Protein AF-A0A918Q525-F1 (afdb_monomer_lite)

Secondary structure (DSSP, 8-state):
-PPPPPP------HHHHHHHHHHHHHTT--HHHHHHHHHHHHH-HHHHHHHHHHHHHHHHHHHHHHHHHHHHHHHHHHHHHHHHHH------HHHHHHHHHHHHHHHHHHHHHHHHHHHT-S-HHHHHHTTS-----

Sequence (137 aa):
MPMKKARLSVYLDKDILDGLQAYAARHNQSLSLIAEASIAAFVNPDEREAALIKRFVRLERSLLRLERDNRITGEALMVFVRFWLTTAPPLPEPAQLAANATSAERYEAFMRALGQRLAKGPAAWQEIESDSPNSGG

Foldseek 3Di:
DPDDDDDDDDDDDPVVLVVLVVVCVVVVHDSVVSVVVVVVCVVCVVVVVVVVVVVVVVVVVVVVVVVVVVVVVVVVVLVVLLCVLLDDDDDPPVVNVVSNVVSVVVSVVVVVVVVVVVVVDDDPVVVVVVPPPPPDD

Structure (mmCIF, N/CA/C/O backbone):
data_AF-A0A918Q525-F1
#
_entry.id   AF-A0A918Q525-F1
#
loop_
_atom_site.group_PDB
_atom_site.id
_atom_site.type_symbol
_atom_site.label_atom_id
_atom_site.label_alt_id
_atom_site.label_comp_id
_atom_site.label_asym_id
_atom_site.label_entity_id
_atom_site.label_seq_id
_atom_site.pdbx_PDB_ins_code
_atom_site.Cartn_x
_atom_site.Cartn_y
_atom_site.Cartn_z
_atom_site.occupancy
_atom_site.B_iso_or_equiv
_atom_site.auth_seq_id
_atom_site.auth_comp_id
_atom_site.auth_asym_id
_atom_site.auth_atom_id
_atom_site.pdbx_PDB_model_num
ATOM 1 N N . MET A 1 1 ? 22.761 22.646 -24.578 1.00 42.69 1 MET A N 1
ATOM 2 C CA . MET A 1 1 ? 22.061 22.578 -25.883 1.00 42.69 1 MET A CA 1
ATOM 3 C C . MET A 1 1 ? 21.417 21.204 -25.987 1.00 42.69 1 MET A C 1
ATOM 5 O O . MET A 1 1 ? 22.111 20.253 -25.644 1.00 42.69 1 MET A O 1
ATOM 9 N N . PRO A 1 2 ? 20.135 21.057 -26.371 1.00 51.72 2 PRO A N 1
ATOM 10 C CA . PRO A 1 2 ? 19.565 19.728 -26.567 1.00 51.72 2 PRO A CA 1
ATOM 11 C C . PRO A 1 2 ? 20.351 19.026 -27.681 1.00 51.72 2 PRO A C 1
ATOM 13 O O . PRO A 1 2 ? 20.417 19.516 -28.807 1.00 51.72 2 PRO A O 1
ATOM 16 N N . MET A 1 3 ? 21.012 17.920 -27.342 1.00 67.88 3 MET A N 1
ATOM 17 C CA . MET A 1 3 ? 21.714 17.088 -28.315 1.00 67.88 3 MET A CA 1
ATOM 18 C C . MET A 1 3 ? 20.676 16.493 -29.268 1.00 67.88 3 MET A C 1
ATOM 20 O O . MET A 1 3 ? 19.686 15.898 -28.839 1.00 67.88 3 MET A O 1
ATOM 24 N N . LYS A 1 4 ? 20.866 16.702 -30.572 1.00 78.69 4 LYS A N 1
ATOM 25 C CA . LYS A 1 4 ? 19.974 16.175 -31.607 1.00 78.69 4 LYS A CA 1
ATOM 26 C C . LYS A 1 4 ? 20.000 14.642 -31.541 1.00 78.69 4 LYS A C 1
ATOM 28 O O . LYS A 1 4 ? 21.077 14.055 -31.597 1.00 78.69 4 LYS A O 1
ATOM 33 N N . L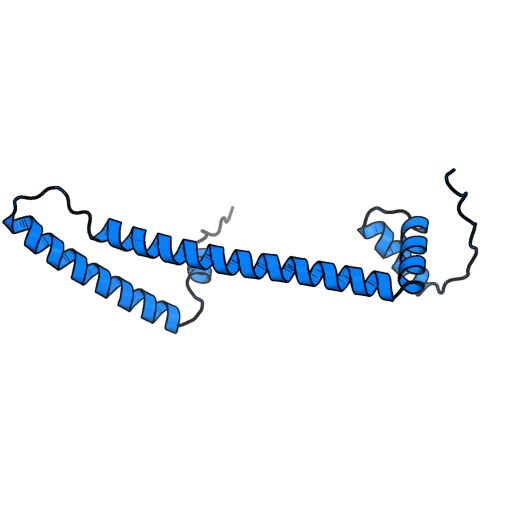YS A 1 5 ? 18.831 14.001 -31.417 1.00 81.81 5 LYS A N 1
ATOM 34 C CA . LYS A 1 5 ? 18.723 12.533 -31.361 1.00 81.81 5 LYS A CA 1
ATOM 35 C C . LYS A 1 5 ? 19.309 11.897 -32.627 1.00 81.81 5 LYS A C 1
ATOM 37 O O . LYS A 1 5 ? 19.047 12.373 -33.734 1.00 81.81 5 LYS A O 1
ATOM 42 N N . ALA A 1 6 ? 20.088 10.829 -32.460 1.00 86.81 6 ALA A N 1
ATOM 43 C CA . ALA A 1 6 ? 20.636 10.058 -33.572 1.00 86.81 6 ALA A CA 1
ATOM 44 C C . ALA A 1 6 ? 19.543 9.183 -34.209 1.00 86.81 6 ALA A C 1
ATOM 46 O O . ALA A 1 6 ? 18.730 8.585 -33.505 1.00 86.81 6 ALA A O 1
ATOM 47 N N . ARG A 1 7 ? 19.513 9.102 -35.546 1.00 88.06 7 ARG A N 1
ATOM 48 C CA . ARG A 1 7 ? 18.583 8.217 -36.262 1.00 88.06 7 ARG A CA 1
ATOM 49 C C . ARG A 1 7 ? 19.110 6.783 -36.211 1.00 88.06 7 ARG A C 1
ATOM 51 O O . ARG A 1 7 ? 20.206 6.524 -36.693 1.00 88.06 7 ARG A O 1
ATOM 58 N N . LEU A 1 8 ? 18.294 5.867 -35.698 1.00 86.62 8 LEU A N 1
ATOM 59 C CA . LEU A 1 8 ? 18.555 4.429 -35.685 1.00 86.62 8 LEU A CA 1
ATOM 60 C C . LEU A 1 8 ? 17.632 3.737 -36.701 1.00 86.62 8 LEU A C 1
ATOM 62 O O . LEU A 1 8 ? 16.424 3.964 -36.683 1.00 86.62 8 LEU A O 1
ATOM 66 N N . SER A 1 9 ? 18.194 2.924 -37.598 1.00 88.62 9 SER A N 1
ATOM 67 C CA . SER A 1 9 ? 17.441 2.099 -38.555 1.00 88.62 9 SER A CA 1
ATOM 68 C C . SER A 1 9 ? 17.788 0.637 -38.308 1.00 88.62 9 SER A C 1
ATOM 70 O O . SER A 1 9 ? 18.920 0.233 -38.559 1.00 88.62 9 SER A O 1
ATOM 72 N N . VAL A 1 10 ? 16.837 -0.134 -37.783 1.00 88.88 10 VAL A N 1
ATOM 73 C CA . VAL A 1 10 ? 17.026 -1.539 -37.395 1.00 88.88 10 VAL A CA 1
ATOM 74 C C . VAL A 1 10 ? 15.845 -2.351 -37.910 1.00 88.88 10 VAL A C 1
ATOM 76 O O . VAL A 1 10 ? 14.712 -1.871 -37.903 1.00 88.88 10 VAL A O 1
ATOM 79 N N . TYR A 1 11 ? 16.122 -3.570 -38.365 1.00 93.00 11 TYR A N 1
ATOM 80 C CA . TYR A 1 11 ? 15.094 -4.542 -38.720 1.00 93.00 11 TYR A CA 1
ATOM 81 C C . TYR A 1 11 ? 14.625 -5.265 -37.458 1.00 93.00 11 TYR A C 1
ATOM 83 O O . TYR A 1 11 ? 15.444 -5.707 -36.656 1.00 93.00 11 TYR A O 1
ATOM 91 N N . LEU A 1 12 ? 13.311 -5.362 -37.285 1.00 92.69 12 LEU A N 1
ATOM 92 C CA . LEU A 1 12 ? 12.674 -6.081 -36.188 1.00 92.69 12 LEU A CA 1
ATOM 93 C C . LEU A 1 12 ? 11.836 -7.207 -36.779 1.00 92.69 12 LEU A C 1
ATOM 95 O O . LEU A 1 12 ? 11.191 -7.013 -37.812 1.00 92.69 12 LEU A O 1
ATOM 99 N N . ASP A 1 13 ? 11.814 -8.349 -36.099 1.00 96.69 13 ASP A N 1
ATOM 100 C CA . ASP A 1 13 ? 10.844 -9.392 -36.407 1.00 96.69 13 ASP A CA 1
ATOM 101 C C . ASP A 1 13 ? 9.423 -8.841 -36.273 1.00 96.69 13 ASP A C 1
ATOM 103 O O . ASP A 1 13 ? 9.143 -7.985 -35.423 1.00 96.69 13 ASP A O 1
ATOM 107 N N . LYS A 1 14 ? 8.519 -9.346 -37.118 1.00 95.81 14 LYS A N 1
ATOM 108 C CA . LYS A 1 14 ? 7.136 -8.865 -37.193 1.00 95.81 14 LYS A CA 1
ATOM 109 C C . LYS A 1 14 ? 6.447 -8.914 -35.827 1.00 95.81 14 LYS A C 1
ATOM 111 O O . LYS A 1 14 ? 5.862 -7.921 -35.411 1.00 95.81 14 LYS A O 1
ATOM 116 N N . ASP A 1 15 ? 6.614 -10.015 -35.099 1.00 96.56 15 ASP A N 1
ATOM 117 C CA . ASP A 1 15 ? 5.995 -10.208 -33.785 1.00 96.56 15 ASP A CA 1
ATOM 118 C C . ASP A 1 15 ? 6.487 -9.178 -32.751 1.00 96.56 15 ASP A C 1
ATOM 120 O O . ASP A 1 15 ? 5.713 -8.687 -31.926 1.00 96.56 15 ASP A O 1
ATOM 124 N N . ILE A 1 16 ? 7.768 -8.795 -32.817 1.00 94.88 16 ILE A N 1
ATOM 125 C CA . ILE A 1 16 ? 8.357 -7.782 -31.930 1.00 94.88 16 ILE A CA 1
ATOM 126 C C . ILE A 1 16 ? 7.819 -6.393 -32.281 1.00 94.88 16 ILE A C 1
ATOM 128 O O . ILE A 1 16 ? 7.460 -5.626 -31.384 1.00 94.88 16 ILE A O 1
ATOM 132 N N . LEU A 1 17 ? 7.748 -6.065 -33.575 1.00 95.31 17 LEU A N 1
ATOM 133 C CA . LEU A 1 17 ? 7.193 -4.796 -34.041 1.00 95.31 17 LEU A CA 1
ATOM 134 C C . LEU A 1 17 ? 5.722 -4.651 -33.628 1.00 95.31 17 LEU A C 1
ATOM 136 O O . LEU A 1 17 ? 5.349 -3.611 -33.080 1.00 95.31 17 LEU A O 1
ATOM 140 N N . ASP A 1 18 ? 4.920 -5.694 -33.839 1.00 96.56 18 ASP A N 1
ATOM 141 C CA . ASP A 1 18 ? 3.499 -5.725 -33.491 1.00 96.56 18 ASP A CA 1
ATOM 142 C C . ASP A 1 18 ? 3.308 -5.560 -31.973 1.00 96.56 18 ASP A C 1
ATOM 144 O O . ASP A 1 18 ? 2.490 -4.753 -31.521 1.00 96.56 18 ASP A O 1
ATOM 148 N N . GLY A 1 19 ? 4.127 -6.242 -31.162 1.00 95.88 19 GLY A N 1
ATOM 149 C CA . GLY A 1 19 ? 4.132 -6.085 -29.706 1.00 95.88 19 GLY A CA 1
ATOM 150 C C . GLY A 1 19 ? 4.473 -4.660 -29.253 1.00 95.88 19 GLY A C 1
ATOM 151 O O . GLY A 1 19 ? 3.798 -4.101 -28.381 1.00 95.88 19 GLY A O 1
ATOM 152 N N . LEU A 1 20 ? 5.482 -4.038 -29.869 1.00 94.81 20 LEU A N 1
ATOM 153 C CA . LEU A 1 20 ? 5.902 -2.670 -29.553 1.00 94.81 20 LEU A CA 1
ATOM 154 C C . LEU A 1 20 ? 4.821 -1.642 -29.929 1.00 94.81 20 LEU A C 1
ATOM 156 O O . LEU A 1 20 ? 4.545 -0.719 -29.158 1.00 94.81 20 LEU A O 1
ATOM 160 N N . GLN A 1 21 ? 4.173 -1.825 -31.083 1.00 95.94 21 GLN A N 1
ATOM 161 C CA . GLN A 1 21 ? 3.050 -0.998 -31.530 1.00 95.94 21 GLN A CA 1
ATOM 162 C C . GLN A 1 21 ? 1.841 -1.133 -30.604 1.00 95.94 21 GLN A C 1
ATOM 164 O O . GLN A 1 21 ? 1.269 -0.121 -30.194 1.00 95.94 21 GLN A O 1
ATOM 169 N N . ALA A 1 22 ? 1.486 -2.359 -30.214 1.00 96.88 22 ALA A N 1
ATOM 170 C CA . ALA A 1 22 ? 0.400 -2.606 -29.275 1.00 96.88 22 ALA A CA 1
ATOM 171 C C . ALA A 1 22 ? 0.672 -1.954 -27.910 1.00 96.88 22 ALA A C 1
ATOM 173 O O . ALA A 1 22 ? -0.226 -1.346 -27.321 1.00 96.88 22 ALA A O 1
ATOM 174 N N . TYR A 1 23 ? 1.911 -2.031 -27.413 1.00 95.69 23 TYR A N 1
ATOM 175 C CA . TYR A 1 23 ? 2.301 -1.382 -26.161 1.00 95.69 23 TYR A CA 1
ATOM 176 C C . TYR A 1 23 ? 2.173 0.145 -26.244 1.00 95.69 23 TYR A C 1
ATOM 178 O O . TYR A 1 23 ? 1.576 0.761 -25.356 1.00 95.69 23 TYR A O 1
ATOM 186 N N . ALA A 1 24 ? 2.685 0.745 -27.322 1.00 96.38 24 ALA A N 1
ATOM 187 C CA . ALA A 1 24 ? 2.615 2.182 -27.568 1.00 96.38 24 ALA A CA 1
ATOM 188 C C . ALA A 1 24 ? 1.163 2.682 -27.658 1.00 96.38 24 ALA A C 1
ATOM 190 O O . ALA A 1 24 ? 0.810 3.668 -27.008 1.00 96.38 24 ALA A O 1
ATOM 191 N N . ALA A 1 25 ? 0.303 1.951 -28.377 1.00 96.12 25 ALA A N 1
ATOM 192 C CA . ALA A 1 25 ? -1.119 2.258 -28.502 1.00 96.12 25 ALA A CA 1
ATOM 193 C C . ALA A 1 25 ? -1.847 2.203 -27.149 1.00 96.12 25 ALA A C 1
ATOM 195 O O . ALA A 1 25 ? -2.577 3.132 -26.810 1.00 96.12 25 ALA A O 1
ATOM 196 N N . ARG A 1 26 ? -1.596 1.168 -26.331 1.00 96.31 26 ARG A N 1
ATOM 197 C CA . ARG A 1 26 ? -2.192 1.030 -24.986 1.00 96.31 26 ARG A CA 1
ATOM 198 C C . ARG A 1 26 ? -1.850 2.189 -24.047 1.00 96.31 26 ARG A C 1
ATOM 200 O O . ARG A 1 26 ? -2.641 2.499 -23.164 1.00 96.31 26 ARG A O 1
ATOM 207 N N . HIS A 1 27 ? -0.686 2.809 -24.228 1.00 93.38 27 HIS A N 1
ATOM 208 C CA . HIS A 1 27 ? -0.195 3.895 -23.374 1.00 93.38 27 HIS A CA 1
ATOM 209 C C . HIS A 1 27 ? -0.346 5.281 -24.014 1.00 93.38 27 HIS A C 1
ATOM 211 O O . HIS A 1 27 ? 0.089 6.265 -23.420 1.00 93.38 27 HIS A O 1
ATOM 217 N N . ASN A 1 28 ? -0.955 5.370 -25.203 1.00 94.00 28 ASN A N 1
ATOM 218 C CA . ASN A 1 28 ? -1.104 6.603 -25.977 1.00 94.00 28 ASN A CA 1
ATOM 219 C C . ASN A 1 28 ? 0.235 7.353 -26.181 1.00 94.00 28 ASN A C 1
ATOM 221 O O . ASN A 1 28 ? 0.321 8.571 -26.017 1.00 94.00 28 ASN A O 1
ATOM 225 N N . GLN A 1 29 ? 1.303 6.609 -26.491 1.00 95.44 29 GLN A N 1
ATOM 226 C CA . GLN A 1 29 ? 2.667 7.122 -26.687 1.00 95.44 29 GLN A CA 1
ATOM 227 C C . GLN A 1 29 ? 3.191 6.791 -28.091 1.00 95.44 29 GLN A C 1
ATOM 229 O O . GLN A 1 29 ? 2.710 5.871 -28.747 1.00 95.44 29 GLN A O 1
ATOM 234 N N . SER A 1 30 ? 4.182 7.545 -28.582 1.00 95.31 30 SER A N 1
ATOM 235 C CA . SER A 1 30 ? 4.750 7.298 -29.914 1.00 95.31 30 SER A CA 1
ATOM 236 C C . SER A 1 30 ? 5.653 6.062 -29.926 1.00 95.31 30 SER A C 1
ATOM 238 O O . SER A 1 30 ? 6.378 5.792 -28.966 1.00 95.31 30 SER A O 1
ATOM 240 N N . LEU A 1 31 ? 5.668 5.342 -31.053 1.00 93.81 31 LEU A N 1
ATOM 241 C CA . LEU A 1 31 ? 6.494 4.142 -31.214 1.00 93.81 31 LEU A CA 1
ATOM 242 C C . LEU A 1 31 ? 7.986 4.434 -30.992 1.00 93.81 31 LEU A C 1
ATOM 244 O O . LEU A 1 31 ? 8.672 3.668 -30.327 1.00 93.81 31 LEU A O 1
ATOM 248 N N . SER A 1 32 ? 8.474 5.575 -31.494 1.00 91.19 32 SER A N 1
ATOM 249 C CA . SER A 1 32 ? 9.868 5.995 -31.310 1.00 91.19 32 SER A CA 1
ATOM 250 C C . SER A 1 32 ? 10.216 6.266 -29.845 1.00 91.19 32 SER A C 1
ATOM 252 O O . SER A 1 32 ? 11.339 5.977 -29.447 1.00 91.19 32 SER A O 1
ATOM 254 N N . LEU A 1 33 ? 9.286 6.818 -29.053 1.00 92.31 33 LEU A N 1
ATOM 255 C CA . LEU A 1 33 ? 9.506 7.080 -27.629 1.00 92.31 33 LEU A CA 1
ATOM 256 C C . LEU A 1 33 ? 9.582 5.770 -26.840 1.00 92.31 33 LEU A C 1
ATOM 258 O O . LEU A 1 33 ? 10.492 5.589 -26.035 1.00 92.31 33 LEU A O 1
ATOM 262 N N . ILE A 1 34 ? 8.652 4.846 -27.101 1.00 93.94 34 ILE A N 1
ATOM 263 C CA . ILE A 1 34 ? 8.659 3.516 -26.481 1.00 93.94 34 ILE A CA 1
ATOM 264 C C . ILE A 1 34 ? 9.919 2.738 -26.873 1.00 93.94 34 ILE A C 1
ATOM 266 O O . ILE A 1 34 ? 10.541 2.121 -26.009 1.00 93.94 34 ILE A O 1
ATOM 270 N N . ALA A 1 35 ? 10.324 2.788 -28.146 1.00 92.50 35 ALA A N 1
ATOM 271 C CA . ALA A 1 35 ? 11.533 2.125 -28.632 1.00 92.50 35 ALA A CA 1
ATOM 272 C C . ALA A 1 35 ? 12.791 2.648 -27.923 1.00 92.50 35 ALA A C 1
ATOM 274 O O . ALA A 1 35 ? 13.575 1.863 -27.396 1.00 92.50 35 ALA A O 1
ATOM 275 N N . GLU A 1 36 ? 12.961 3.969 -27.854 1.00 91.38 36 GLU A N 1
ATOM 276 C CA . GLU A 1 36 ? 14.093 4.600 -27.172 1.00 91.38 36 GLU A CA 1
ATOM 277 C C . GLU A 1 36 ? 14.128 4.255 -25.680 1.00 91.38 36 GLU A C 1
ATOM 279 O O . GLU A 1 36 ? 15.174 3.857 -25.176 1.00 91.38 36 GLU A O 1
ATOM 284 N N . ALA A 1 37 ? 12.990 4.341 -24.984 1.00 89.38 37 ALA A N 1
ATOM 285 C CA . ALA A 1 37 ? 12.902 3.994 -23.567 1.00 89.38 37 ALA A CA 1
ATOM 286 C C . ALA A 1 37 ? 13.220 2.512 -23.310 1.00 89.38 37 ALA A C 1
ATOM 288 O O . ALA A 1 37 ? 13.902 2.185 -22.341 1.00 89.38 37 ALA A O 1
ATOM 289 N N . SER A 1 38 ? 12.764 1.621 -24.194 1.00 89.75 38 SER A N 1
ATOM 290 C CA . SER A 1 38 ? 13.035 0.183 -24.097 1.00 89.75 38 SER A CA 1
ATOM 291 C C . SER A 1 38 ? 14.519 -0.123 -24.304 1.00 89.75 38 SER A C 1
ATOM 293 O O . SER A 1 38 ? 15.093 -0.899 -23.544 1.00 89.75 38 SER A O 1
ATOM 295 N N . ILE A 1 39 ? 15.159 0.523 -25.286 1.00 90.88 39 ILE A N 1
ATOM 296 C CA . ILE A 1 39 ? 16.598 0.381 -25.549 1.00 90.88 39 ILE A CA 1
ATOM 297 C C . ILE A 1 39 ? 17.415 0.957 -24.391 1.00 90.88 39 ILE A C 1
ATOM 299 O O . ILE A 1 39 ? 18.331 0.296 -23.913 1.00 90.88 39 ILE A O 1
ATOM 303 N N . ALA A 1 40 ? 17.070 2.147 -23.894 1.00 88.31 40 ALA A N 1
ATOM 304 C CA . ALA A 1 40 ? 17.747 2.748 -22.746 1.00 88.31 40 ALA A CA 1
ATOM 305 C C . ALA A 1 40 ? 17.663 1.841 -21.506 1.00 88.31 40 ALA A C 1
ATOM 307 O O . ALA A 1 40 ? 18.674 1.593 -20.854 1.00 88.31 40 ALA A O 1
ATOM 308 N N . ALA A 1 41 ? 16.485 1.271 -21.231 1.00 85.56 41 ALA A N 1
ATOM 309 C CA . ALA A 1 41 ? 16.291 0.331 -20.130 1.00 85.56 41 ALA A CA 1
ATOM 310 C C . ALA A 1 41 ? 17.036 -1.003 -20.319 1.00 85.56 41 ALA A C 1
ATOM 312 O O . ALA A 1 41 ? 17.377 -1.649 -19.331 1.00 85.56 41 ALA A O 1
ATOM 313 N N . PHE A 1 42 ? 17.265 -1.436 -21.563 1.00 86.75 42 PHE A N 1
ATOM 314 C CA . PHE A 1 42 ? 18.056 -2.629 -21.870 1.00 86.75 42 PHE A CA 1
ATOM 315 C C . PHE A 1 42 ? 19.560 -2.385 -21.691 1.00 86.75 42 PHE A C 1
ATOM 317 O O . PHE A 1 42 ? 20.261 -3.250 -21.178 1.00 86.75 42 PHE A O 1
ATOM 324 N N . VAL A 1 43 ? 20.050 -1.210 -22.097 1.00 89.75 43 VAL A N 1
ATOM 325 C CA . VAL A 1 43 ? 21.475 -0.849 -22.016 1.00 89.75 43 VAL A CA 1
ATOM 326 C C . VAL A 1 43 ? 21.901 -0.505 -20.584 1.00 89.75 43 VAL A C 1
ATOM 328 O O . VAL A 1 43 ? 23.039 -0.782 -20.219 1.00 89.75 43 VAL A O 1
ATOM 331 N N . ASN A 1 44 ? 20.990 0.026 -19.762 1.00 87.06 44 ASN A N 1
ATOM 332 C CA . ASN A 1 44 ? 21.242 0.364 -18.359 1.00 87.06 44 ASN A CA 1
ATOM 333 C C . ASN A 1 44 ? 20.411 -0.524 -17.408 1.00 87.06 44 ASN A C 1
ATOM 335 O O . ASN A 1 44 ? 19.458 -0.036 -16.783 1.00 87.06 44 ASN A O 1
ATOM 339 N N . PRO A 1 45 ? 20.735 -1.824 -17.272 1.00 81.00 45 PRO A N 1
ATOM 340 C CA . PRO A 1 45 ? 19.976 -2.732 -16.413 1.00 81.00 45 PRO A CA 1
ATOM 341 C C . PRO A 1 45 ? 19.979 -2.276 -14.946 1.00 81.00 45 PRO A C 1
ATOM 343 O O . PRO A 1 45 ? 18.924 -2.281 -14.311 1.00 81.00 45 PRO A O 1
ATOM 346 N N . ASP A 1 46 ? 21.109 -1.764 -14.449 1.00 85.69 46 ASP A N 1
ATOM 347 C CA . ASP A 1 46 ? 21.254 -1.287 -13.067 1.00 85.69 46 ASP A CA 1
ATOM 348 C C . ASP A 1 46 ? 20.297 -0.128 -12.742 1.00 85.69 46 ASP A C 1
ATOM 350 O O . ASP A 1 46 ? 19.731 -0.062 -11.650 1.00 85.69 46 ASP A O 1
ATOM 354 N N . GLU A 1 47 ? 20.054 0.782 -13.693 1.00 82.50 47 GLU A N 1
ATOM 355 C CA . GLU A 1 47 ? 19.108 1.890 -13.502 1.00 82.50 47 GLU A CA 1
ATOM 356 C C . GLU A 1 47 ? 17.662 1.386 -13.425 1.00 82.50 47 GLU A C 1
ATOM 358 O O . GLU A 1 47 ? 16.872 1.861 -12.599 1.00 82.50 47 GLU A O 1
ATOM 363 N N . ARG A 1 48 ? 17.307 0.395 -14.256 1.00 83.00 48 ARG A N 1
ATOM 364 C CA . ARG A 1 48 ? 15.992 -0.256 -14.213 1.00 83.00 48 ARG A CA 1
ATOM 365 C C . ARG A 1 48 ? 15.791 -0.987 -12.886 1.00 83.00 48 ARG A C 1
ATOM 367 O O . ARG A 1 48 ? 14.729 -0.848 -12.272 1.00 83.00 48 ARG A O 1
ATOM 374 N N . GLU A 1 49 ? 16.786 -1.741 -12.434 1.00 87.69 49 GLU A N 1
ATOM 375 C CA . GLU A 1 49 ? 16.748 -2.451 -11.154 1.00 87.69 49 GLU A CA 1
ATOM 376 C C . GLU A 1 49 ? 16.650 -1.477 -9.977 1.00 87.69 49 GLU A C 1
ATOM 378 O O . GLU A 1 49 ? 15.772 -1.624 -9.123 1.00 87.69 49 GLU A O 1
ATOM 383 N N . ALA A 1 50 ? 17.443 -0.404 -9.977 1.00 89.25 50 ALA A N 1
ATOM 384 C CA . ALA A 1 50 ? 17.372 0.643 -8.963 1.00 89.25 50 ALA A CA 1
ATOM 385 C C . ALA A 1 50 ? 15.988 1.319 -8.915 1.00 89.25 50 ALA A C 1
ATOM 387 O O . ALA A 1 50 ? 15.458 1.593 -7.832 1.00 89.25 50 ALA A O 1
ATOM 388 N N . ALA A 1 51 ? 15.358 1.563 -10.070 1.00 88.00 51 ALA A N 1
ATOM 389 C CA . ALA A 1 51 ? 14.003 2.108 -10.137 1.00 88.00 51 ALA A CA 1
ATOM 390 C C . ALA A 1 51 ? 12.957 1.147 -9.544 1.00 88.00 51 ALA A C 1
ATOM 392 O O . ALA A 1 51 ? 12.053 1.590 -8.823 1.00 88.00 51 ALA A O 1
ATOM 393 N N . LEU A 1 52 ? 13.093 -0.159 -9.798 1.00 90.19 52 LEU A N 1
ATOM 394 C CA . LEU A 1 52 ? 12.241 -1.189 -9.202 1.00 90.19 52 LEU A CA 1
ATOM 395 C C . LEU A 1 52 ? 12.426 -1.250 -7.685 1.00 90.19 52 LEU A C 1
ATOM 397 O O . LEU A 1 52 ? 11.434 -1.161 -6.961 1.00 90.19 52 LEU A O 1
ATOM 401 N N . ILE A 1 53 ? 13.667 -1.295 -7.195 1.00 93.94 53 ILE A N 1
ATOM 402 C CA . ILE A 1 53 ? 13.987 -1.267 -5.758 1.00 93.94 53 ILE A CA 1
ATOM 403 C C . ILE A 1 53 ? 13.365 -0.030 -5.102 1.00 93.94 53 ILE A C 1
ATOM 405 O O . ILE A 1 53 ? 12.679 -0.131 -4.086 1.00 93.94 53 ILE A O 1
ATOM 409 N N . LYS A 1 54 ? 13.502 1.150 -5.717 1.00 93.94 54 LYS A N 1
ATOM 410 C CA . LYS A 1 54 ? 12.897 2.391 -5.210 1.00 93.94 54 LYS A CA 1
ATOM 411 C C . LYS A 1 54 ? 11.369 2.316 -5.147 1.00 93.94 54 LYS A C 1
ATOM 413 O O . LYS A 1 54 ? 10.765 2.875 -4.225 1.00 93.94 54 LYS A O 1
ATOM 418 N N . ARG A 1 55 ? 10.727 1.652 -6.114 1.00 94.75 55 ARG A N 1
ATOM 419 C CA . ARG A 1 55 ? 9.277 1.414 -6.098 1.00 94.75 55 ARG A CA 1
ATOM 420 C C . ARG A 1 55 ? 8.888 0.445 -4.983 1.00 94.75 55 ARG A C 1
ATOM 422 O O . ARG A 1 55 ? 7.919 0.731 -4.285 1.00 94.75 55 ARG A O 1
ATOM 429 N N . PHE A 1 56 ? 9.653 -0.623 -4.766 1.00 97.69 56 PHE A N 1
ATOM 430 C CA . PHE A 1 56 ? 9.435 -1.553 -3.655 1.00 97.69 56 PHE A CA 1
ATOM 431 C C . PHE A 1 56 ? 9.555 -0.863 -2.299 1.00 97.69 56 PHE A C 1
ATOM 433 O O . PHE A 1 56 ? 8.620 -0.928 -1.509 1.00 97.69 56 PHE A O 1
ATOM 440 N N . VAL A 1 57 ? 10.615 -0.085 -2.077 1.00 96.44 57 VAL A N 1
ATOM 441 C CA . VAL A 1 57 ? 10.795 0.692 -0.838 1.00 96.44 57 VAL A CA 1
ATOM 442 C C . VAL A 1 57 ? 9.630 1.664 -0.608 1.00 96.44 57 VAL A C 1
ATOM 444 O O . VAL A 1 57 ? 9.208 1.899 0.524 1.00 96.44 57 VAL A O 1
ATOM 447 N N . ARG A 1 58 ? 9.070 2.251 -1.674 1.00 96.00 58 ARG A N 1
ATOM 448 C CA . ARG A 1 58 ? 7.879 3.107 -1.559 1.00 96.00 58 ARG A CA 1
ATOM 449 C C . ARG A 1 58 ? 6.639 2.310 -1.146 1.00 96.00 58 ARG A C 1
ATOM 451 O O . ARG A 1 58 ? 5.881 2.792 -0.307 1.00 96.00 58 ARG A O 1
ATOM 458 N N . LEU A 1 59 ? 6.429 1.135 -1.739 1.00 98.00 59 LEU A N 1
ATOM 459 C CA . LEU A 1 59 ? 5.307 0.254 -1.409 1.00 98.00 59 LEU A CA 1
ATOM 460 C C . LEU A 1 59 ? 5.399 -0.242 0.034 1.00 98.00 59 LEU A C 1
ATOM 462 O O . LEU A 1 59 ? 4.416 -0.151 0.757 1.00 98.00 59 LEU A O 1
ATOM 466 N N . GLU A 1 60 ? 6.581 -0.659 0.477 1.00 97.06 60 GLU A N 1
ATOM 467 C CA . GLU A 1 60 ? 6.835 -1.087 1.854 1.00 97.06 60 GLU A CA 1
ATOM 468 C C . GLU A 1 60 ? 6.460 0.006 2.864 1.00 97.06 60 GLU A C 1
ATOM 470 O O . GLU A 1 60 ? 5.677 -0.229 3.781 1.00 97.06 60 GLU A O 1
ATOM 475 N N . ARG A 1 61 ? 6.904 1.252 2.646 1.00 97.12 61 ARG A N 1
ATOM 476 C CA . ARG A 1 61 ? 6.499 2.384 3.501 1.00 97.12 61 ARG A CA 1
ATOM 477 C C . ARG A 1 61 ? 4.992 2.635 3.486 1.00 97.12 61 ARG A C 1
ATOM 479 O O . ARG A 1 61 ? 4.441 3.070 4.495 1.00 97.12 61 ARG A O 1
ATOM 486 N N . SER A 1 62 ? 4.339 2.425 2.343 1.00 96.94 62 SER A N 1
ATOM 487 C CA . SER A 1 62 ? 2.886 2.564 2.227 1.00 96.94 62 SER A CA 1
ATOM 488 C C . SER A 1 62 ? 2.159 1.475 3.010 1.00 96.94 62 SER A C 1
ATOM 490 O O . SER A 1 62 ? 1.170 1.778 3.667 1.00 96.94 62 SER A O 1
ATOM 492 N N . LEU A 1 63 ? 2.660 0.238 2.977 1.00 97.88 63 LEU A N 1
ATOM 493 C CA . LEU A 1 63 ? 2.109 -0.883 3.737 1.00 97.88 63 LEU A CA 1
ATOM 494 C C . LEU A 1 63 ? 2.266 -0.666 5.240 1.00 97.88 63 LEU A C 1
ATOM 496 O O . LEU A 1 63 ? 1.284 -0.773 5.963 1.00 97.88 63 LEU A O 1
ATOM 500 N N . LEU A 1 64 ? 3.451 -0.254 5.698 1.00 97.44 64 LEU A N 1
ATOM 501 C CA . LEU A 1 64 ? 3.684 0.060 7.113 1.00 97.44 64 LEU A CA 1
ATOM 502 C C . LEU A 1 64 ? 2.775 1.193 7.612 1.00 97.44 64 LEU A C 1
ATOM 504 O O . LEU A 1 64 ? 2.292 1.169 8.744 1.00 97.44 64 LEU A O 1
ATOM 5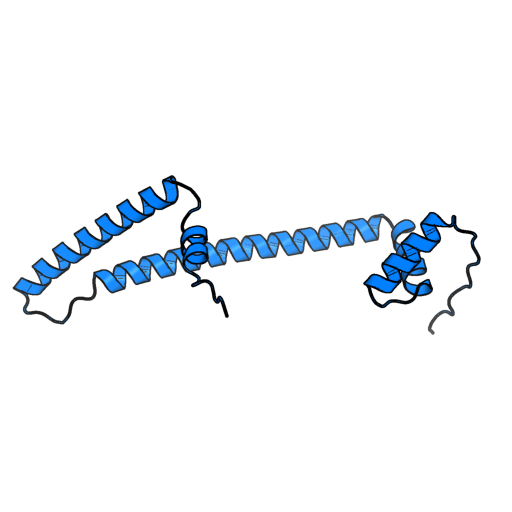08 N N . ARG A 1 65 ? 2.516 2.199 6.766 1.00 96.62 65 ARG A N 1
ATOM 509 C CA . ARG A 1 65 ? 1.562 3.268 7.087 1.00 96.62 65 ARG A CA 1
ATOM 510 C C . ARG A 1 65 ? 0.135 2.737 7.166 1.00 96.62 65 ARG A C 1
ATOM 512 O O . ARG A 1 65 ? -0.548 3.033 8.135 1.00 96.62 65 ARG A O 1
ATOM 519 N N . LEU A 1 66 ? -0.284 1.937 6.189 1.00 98.00 66 LEU A N 1
ATOM 520 C CA . LEU A 1 66 ? -1.614 1.333 6.170 1.00 98.00 66 LEU A CA 1
ATOM 521 C C . LEU A 1 66 ? -1.846 0.433 7.390 1.00 98.00 66 LEU A C 1
ATOM 523 O O . LEU A 1 66 ? -2.913 0.479 7.988 1.00 98.00 66 LEU A O 1
ATOM 527 N N . GLU A 1 67 ? -0.848 -0.353 7.787 1.00 96.62 67 GLU A N 1
ATOM 528 C CA . GLU A 1 67 ? -0.906 -1.182 8.990 1.00 96.62 67 GLU A CA 1
ATOM 529 C C . GLU A 1 67 ? -1.074 -0.325 10.249 1.00 96.62 67 GLU A C 1
ATOM 531 O O . GLU A 1 67 ? -1.952 -0.588 11.075 1.00 96.62 67 GLU A O 1
ATOM 536 N N . ARG A 1 68 ? -0.283 0.750 10.371 1.00 97.19 68 ARG A N 1
ATOM 537 C CA . ARG A 1 68 ? -0.420 1.714 11.466 1.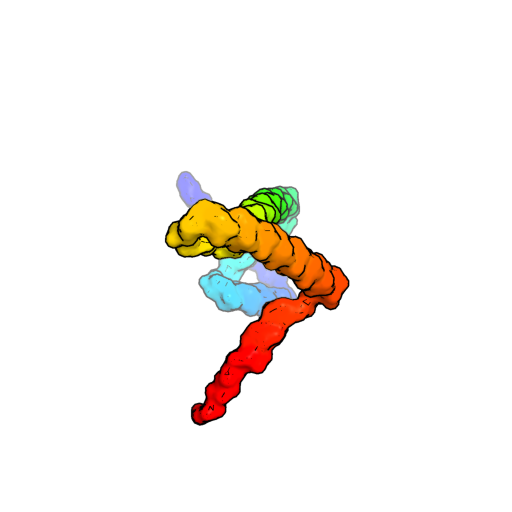00 97.19 68 ARG A CA 1
ATOM 538 C C . ARG A 1 68 ? -1.815 2.338 11.490 1.00 97.19 68 ARG A C 1
ATOM 540 O O . ARG A 1 68 ? -2.411 2.410 12.562 1.00 97.19 68 ARG A O 1
ATOM 547 N N . ASP A 1 69 ? -2.308 2.799 10.349 1.00 97.06 69 ASP A N 1
ATOM 548 C CA . ASP A 1 69 ? -3.599 3.475 10.247 1.00 97.06 69 ASP A CA 1
ATOM 549 C C . ASP A 1 69 ? -4.739 2.503 10.580 1.00 97.06 69 ASP A C 1
ATOM 551 O O . ASP A 1 69 ? -5.594 2.831 11.398 1.00 97.06 69 ASP A O 1
ATOM 555 N N . ASN A 1 70 ? -4.686 1.263 10.082 1.00 96.25 70 ASN A N 1
ATOM 556 C CA . ASN A 1 70 ? -5.636 0.207 10.441 1.00 96.25 70 ASN A CA 1
ATOM 557 C C . ASN A 1 70 ? -5.629 -0.100 11.942 1.00 96.25 70 ASN A C 1
ATOM 559 O O . ASN A 1 70 ? -6.697 -0.254 12.538 1.00 96.25 70 ASN A O 1
ATOM 563 N N . ARG A 1 71 ? -4.450 -0.158 12.574 1.00 95.00 71 ARG A N 1
ATOM 564 C CA . ARG A 1 71 ? -4.349 -0.328 14.030 1.00 95.00 71 ARG A CA 1
ATOM 565 C C . ARG A 1 71 ? -5.011 0.836 14.769 1.00 95.00 71 ARG A C 1
ATOM 567 O O . ARG A 1 71 ? -5.801 0.596 15.676 1.00 95.00 71 ARG A O 1
ATOM 574 N N . ILE A 1 72 ? -4.734 2.077 14.360 1.00 96.94 72 ILE A N 1
ATOM 575 C CA . ILE A 1 72 ? -5.337 3.279 14.958 1.00 96.94 72 ILE A CA 1
ATOM 576 C C . ILE A 1 72 ? -6.859 3.261 14.796 1.00 96.94 72 ILE A C 1
ATOM 578 O O . ILE A 1 72 ? -7.577 3.520 15.758 1.00 96.94 72 ILE A O 1
ATOM 582 N N . THR A 1 73 ? -7.371 2.930 13.610 1.00 96.25 73 THR A N 1
ATOM 583 C CA . THR A 1 73 ? -8.813 2.821 13.366 1.00 96.25 73 THR A CA 1
ATOM 584 C C . THR A 1 73 ? -9.446 1.729 14.227 1.00 96.25 73 THR A C 1
ATOM 586 O O . THR A 1 73 ? -10.509 1.956 14.802 1.00 96.25 73 THR A O 1
ATOM 589 N N . GLY A 1 74 ? -8.787 0.575 14.371 1.00 93.69 74 GLY A N 1
ATOM 590 C CA . GLY A 1 74 ? -9.229 -0.492 15.267 1.00 93.69 74 GLY A CA 1
ATOM 591 C C . GLY A 1 74 ? -9.299 -0.037 16.727 1.00 93.69 74 GLY A C 1
ATOM 592 O O . GLY A 1 74 ? -10.320 -0.229 17.383 1.00 93.69 74 GLY A O 1
ATOM 593 N N . GLU A 1 75 ? -8.255 0.630 17.222 1.00 93.94 75 GLU A N 1
ATOM 594 C CA . GLU A 1 75 ? -8.221 1.194 18.578 1.00 93.94 75 GLU A CA 1
ATOM 595 C C . GLU A 1 75 ? -9.321 2.248 18.785 1.00 93.94 75 GLU A C 1
ATOM 597 O O . GLU A 1 75 ? -10.058 2.190 19.770 1.00 93.94 75 GLU A O 1
ATOM 602 N N . ALA A 1 76 ? -9.492 3.170 17.835 1.00 96.00 76 ALA A N 1
ATOM 603 C CA . ALA A 1 76 ? -10.519 4.205 17.892 1.00 96.00 76 ALA A CA 1
ATOM 604 C C . ALA A 1 76 ? -11.937 3.615 17.903 1.00 96.00 76 ALA A C 1
ATOM 606 O O . ALA A 1 76 ? -12.778 4.054 18.688 1.00 96.00 76 ALA A O 1
ATOM 607 N N . LEU A 1 77 ? -12.200 2.590 17.084 1.00 93.81 77 LEU A N 1
ATOM 608 C CA . LEU A 1 77 ? -13.482 1.888 17.067 1.00 93.81 77 LEU A CA 1
ATOM 609 C C . LEU A 1 77 ? -13.754 1.197 18.406 1.00 93.81 77 LEU A C 1
ATOM 611 O O . LEU A 1 77 ? -14.860 1.294 18.932 1.00 93.81 77 LEU A O 1
ATOM 615 N N . MET A 1 78 ? -12.751 0.535 18.983 1.00 91.75 78 MET A N 1
ATOM 616 C CA . MET A 1 78 ? -12.894 -0.111 20.288 1.00 91.75 78 MET A CA 1
ATOM 617 C C . MET A 1 78 ? -13.216 0.896 21.396 1.00 91.75 78 MET A C 1
ATOM 619 O O . MET A 1 78 ? -14.108 0.652 22.213 1.00 91.75 78 MET A O 1
ATOM 623 N N . VAL A 1 79 ? -12.544 2.051 21.397 1.00 92.00 79 VAL A N 1
ATOM 624 C CA . VAL A 1 79 ? -12.849 3.154 22.320 1.00 92.00 79 VAL A CA 1
ATOM 625 C C . VAL A 1 79 ? -14.265 3.684 22.089 1.00 92.00 79 VAL A C 1
ATOM 627 O O . VAL A 1 79 ? -15.003 3.863 23.056 1.00 92.00 79 VAL A O 1
ATOM 630 N N . PHE A 1 80 ? -14.671 3.882 20.833 1.00 91.56 80 PHE A N 1
ATOM 631 C CA . PHE A 1 80 ? -16.015 4.339 20.479 1.00 91.56 80 PHE A CA 1
ATOM 632 C C . PHE A 1 80 ? -17.104 3.374 20.963 1.00 91.56 80 PHE A C 1
ATOM 634 O O . PHE A 1 80 ? -18.055 3.811 21.607 1.00 91.56 80 PHE 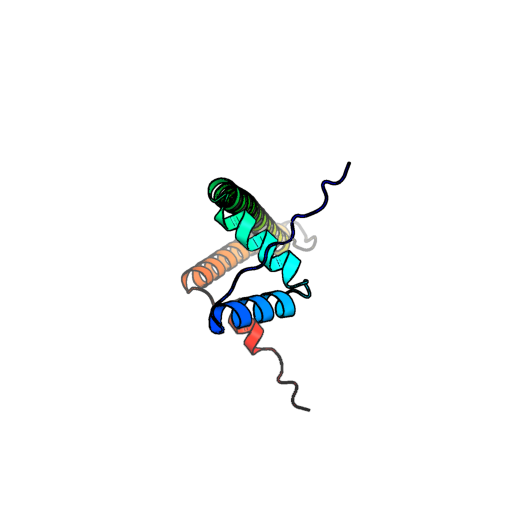A O 1
ATOM 641 N N . VAL A 1 81 ? -16.960 2.068 20.712 1.00 89.69 81 VAL A N 1
ATOM 642 C CA . VAL A 1 81 ? -17.930 1.052 21.156 1.00 89.69 81 VAL A CA 1
ATOM 643 C C . VAL A 1 81 ? -18.042 1.046 22.676 1.00 89.69 81 VAL A C 1
ATOM 645 O O . VAL A 1 81 ? -19.152 1.031 23.208 1.00 89.69 81 VAL A O 1
ATOM 648 N N . ARG A 1 82 ? -16.908 1.102 23.386 1.00 86.12 82 ARG A N 1
ATOM 649 C CA . ARG A 1 82 ? -16.908 1.187 24.849 1.00 86.12 82 ARG A CA 1
ATOM 650 C C . ARG A 1 82 ? -17.648 2.433 25.321 1.00 86.12 82 ARG A C 1
ATOM 652 O O . ARG A 1 82 ? -18.561 2.307 26.127 1.00 86.12 82 ARG A O 1
ATOM 659 N N . PHE A 1 83 ? -17.290 3.602 24.789 1.00 87.06 83 PHE A N 1
ATOM 660 C CA . PHE A 1 83 ? -17.942 4.868 25.114 1.00 87.06 83 PHE A CA 1
ATOM 661 C C . PHE A 1 83 ? -19.456 4.795 24.882 1.00 87.06 83 PHE A C 1
ATOM 663 O O . PHE A 1 83 ? -20.229 5.102 25.789 1.00 87.06 83 PHE A O 1
ATOM 670 N N . TRP A 1 84 ? -19.885 4.315 23.715 1.00 85.94 84 TRP A N 1
ATOM 671 C CA . TRP A 1 84 ? -21.297 4.192 23.356 1.00 85.94 84 TRP A CA 1
ATOM 672 C C . TRP A 1 84 ? -22.068 3.271 24.311 1.00 85.94 84 TRP A C 1
ATOM 674 O O . TRP A 1 84 ? -23.156 3.626 24.755 1.00 85.94 84 TRP A O 1
ATOM 684 N N . LEU A 1 85 ? -21.488 2.129 24.698 1.00 82.62 85 LEU A N 1
ATOM 685 C CA . LEU A 1 85 ? -22.116 1.193 25.638 1.00 82.62 85 LEU A CA 1
ATOM 686 C C . LEU A 1 85 ? -22.173 1.717 27.078 1.00 82.62 85 LEU A C 1
ATOM 688 O O . LEU A 1 85 ? -23.077 1.333 27.820 1.00 82.62 85 LEU A O 1
ATOM 692 N N . THR A 1 86 ? -21.226 2.567 27.481 1.00 75.50 86 THR A N 1
ATOM 693 C CA . THR A 1 86 ? -21.155 3.124 28.843 1.00 75.50 86 THR A CA 1
ATOM 694 C C . THR A 1 86 ? -21.893 4.450 29.012 1.00 75.50 86 THR A C 1
ATOM 696 O O . THR A 1 86 ? -22.072 4.901 30.140 1.00 75.50 86 THR A O 1
ATOM 699 N N . THR A 1 87 ? -22.324 5.092 27.924 1.00 74.88 87 THR A N 1
ATOM 700 C CA . THR A 1 87 ? -23.039 6.373 28.001 1.00 74.88 87 THR A CA 1
ATOM 701 C C . THR A 1 87 ? -24.501 6.122 28.375 1.00 74.88 87 THR A C 1
ATOM 703 O O . THR A 1 87 ? -25.357 5.933 27.513 1.00 74.88 87 THR A O 1
ATOM 706 N N . ALA A 1 88 ? -24.796 6.090 29.676 1.00 64.62 88 ALA A N 1
ATOM 707 C CA . ALA A 1 88 ? -26.165 6.074 30.184 1.00 64.62 88 ALA A CA 1
ATOM 708 C C . ALA A 1 88 ? -26.740 7.507 30.233 1.00 64.62 88 ALA A C 1
ATOM 710 O O . ALA A 1 88 ? -25.996 8.449 30.523 1.00 64.62 88 ALA A O 1
ATOM 711 N N . PRO A 1 89 ? -28.054 7.703 30.000 1.00 67.06 89 PRO A N 1
ATOM 712 C CA . PRO A 1 89 ? -28.720 8.956 30.350 1.00 67.06 89 PRO A CA 1
ATOM 713 C C . PRO A 1 89 ? -28.472 9.280 31.834 1.00 67.06 89 PRO A C 1
ATOM 715 O O . PRO A 1 89 ? -28.367 8.346 32.634 1.00 67.06 89 PRO A O 1
ATOM 718 N N . PRO A 1 90 ? -28.395 10.561 32.239 1.00 64.69 90 PRO A N 1
ATOM 719 C CA . PRO A 1 90 ? -28.240 10.913 33.647 1.00 64.69 90 PRO A CA 1
ATOM 720 C C . PRO A 1 90 ? -29.428 10.359 34.450 1.00 64.69 90 PRO A C 1
ATOM 722 O O . PRO A 1 90 ? -30.566 10.796 34.291 1.00 64.69 90 PRO A O 1
ATOM 725 N N . LEU A 1 91 ? -29.154 9.356 35.284 1.00 66.56 91 LEU A N 1
ATOM 726 C CA . LEU A 1 91 ? -30.117 8.645 36.129 1.00 66.56 91 LEU A CA 1
ATOM 727 C C . LEU A 1 91 ? -29.842 8.958 37.615 1.00 66.56 91 LEU A C 1
ATOM 729 O O . LEU A 1 91 ? -28.726 9.355 37.948 1.00 66.56 91 LEU A O 1
ATOM 733 N N . PRO A 1 92 ? -30.806 8.779 38.537 1.00 75.25 92 PRO A N 1
ATOM 734 C CA . PRO A 1 92 ? -30.558 8.883 39.982 1.00 75.25 92 PRO A CA 1
ATOM 735 C C . PRO A 1 92 ? -29.458 7.906 40.452 1.00 75.25 92 PRO A C 1
ATOM 737 O O . PRO A 1 92 ? -29.369 6.805 39.914 1.00 75.25 92 PRO A O 1
ATOM 740 N N . GLU A 1 93 ? -28.647 8.265 41.459 1.00 69.62 93 GLU A N 1
ATOM 741 C CA . GLU A 1 93 ? -27.463 7.492 41.918 1.00 69.62 93 GLU A CA 1
ATOM 742 C C . GLU A 1 93 ? -27.628 5.955 41.992 1.00 69.62 93 GLU A C 1
ATOM 744 O O . GLU A 1 93 ? -26.796 5.248 41.415 1.00 69.62 93 GLU A O 1
ATOM 749 N N . PRO A 1 94 ? -28.680 5.386 42.617 1.00 69.75 94 PRO A N 1
ATOM 750 C CA . PRO A 1 94 ? -28.836 3.929 42.679 1.00 69.75 94 PRO A CA 1
ATOM 751 C C . PRO A 1 94 ? -29.073 3.282 41.303 1.00 69.75 94 PRO A C 1
ATOM 753 O O . PRO A 1 94 ? -28.673 2.142 41.074 1.00 69.75 94 PRO A O 1
ATOM 756 N N . ALA A 1 95 ? -29.671 4.012 40.358 1.00 67.75 95 ALA A N 1
ATOM 757 C CA . ALA A 1 95 ? -29.876 3.551 38.988 1.00 67.75 95 ALA A CA 1
ATOM 758 C C . ALA A 1 95 ? -28.604 3.681 38.124 1.00 67.75 95 ALA A C 1
ATOM 760 O O . ALA A 1 95 ? -28.456 2.931 37.160 1.00 67.75 95 ALA A O 1
ATOM 761 N N . GLN A 1 96 ? -27.656 4.560 38.481 1.00 67.19 96 GLN A N 1
ATOM 762 C CA . GLN A 1 96 ? -26.361 4.667 37.790 1.00 67.19 96 GLN A CA 1
ATOM 763 C C . GLN A 1 96 ? -25.477 3.439 38.034 1.00 67.19 96 GLN A C 1
ATOM 765 O O . GLN A 1 96 ? -24.901 2.906 37.090 1.00 67.19 96 GLN A O 1
ATOM 770 N N . LEU A 1 97 ? -25.396 2.952 39.279 1.00 67.44 97 LEU A N 1
ATOM 771 C CA . LEU A 1 97 ? -24.634 1.741 39.622 1.00 67.44 97 LEU A CA 1
ATOM 772 C C . LEU A 1 97 ? -25.150 0.507 38.864 1.00 67.44 97 LEU A C 1
ATOM 774 O O . LEU A 1 97 ? -24.356 -0.236 38.286 1.00 67.44 97 LEU A O 1
ATOM 778 N N . ALA A 1 98 ? -26.473 0.332 38.792 1.00 65.50 98 ALA A N 1
ATOM 779 C CA . ALA A 1 98 ? -27.096 -0.745 38.021 1.00 65.50 98 ALA A CA 1
ATOM 780 C C . ALA A 1 98 ? -26.866 -0.599 36.500 1.00 65.50 98 ALA A C 1
ATOM 782 O O . ALA A 1 98 ? -26.555 -1.580 35.819 1.00 65.50 98 ALA A O 1
ATOM 783 N N . ALA A 1 99 ? -26.957 0.622 35.957 1.00 67.25 99 ALA A N 1
ATOM 784 C CA . ALA A 1 99 ? -26.678 0.900 34.545 1.00 67.25 99 ALA A CA 1
ATOM 785 C C . ALA A 1 99 ? -25.200 0.663 34.177 1.00 67.25 99 ALA A C 1
ATOM 787 O O . ALA A 1 99 ? -24.906 0.123 33.109 1.00 67.25 99 ALA A O 1
ATOM 788 N N . ASN A 1 100 ? -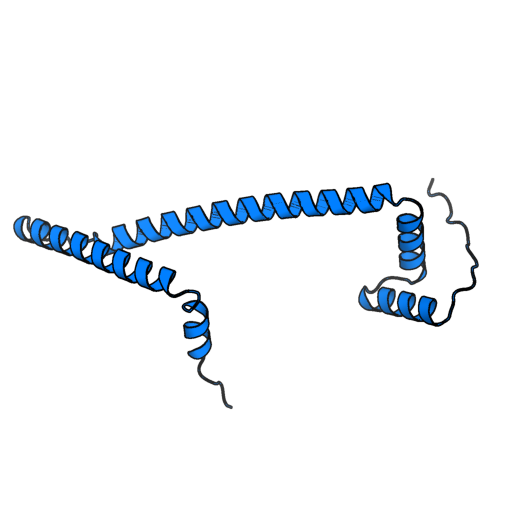24.271 0.998 35.077 1.00 67.50 100 ASN A N 1
ATOM 789 C CA . ASN A 1 100 ? -22.836 0.772 34.901 1.00 67.50 100 ASN A CA 1
ATOM 790 C C . ASN A 1 100 ? -22.465 -0.717 34.952 1.00 67.50 100 ASN A C 1
ATOM 792 O O . ASN A 1 100 ? -21.662 -1.169 34.140 1.00 67.50 100 ASN A O 1
ATOM 796 N N . ALA A 1 101 ? -23.070 -1.503 35.848 1.00 69.94 101 ALA A N 1
ATOM 797 C CA . ALA A 1 101 ? -22.890 -2.958 35.853 1.00 69.94 101 ALA A CA 1
ATOM 798 C C . ALA A 1 101 ? -23.383 -3.584 34.534 1.00 69.94 101 ALA A C 1
ATOM 800 O O . ALA A 1 101 ? -22.687 -4.382 33.908 1.00 69.94 101 ALA A O 1
ATOM 801 N N . THR A 1 102 ? -24.535 -3.115 34.045 1.00 78.50 102 THR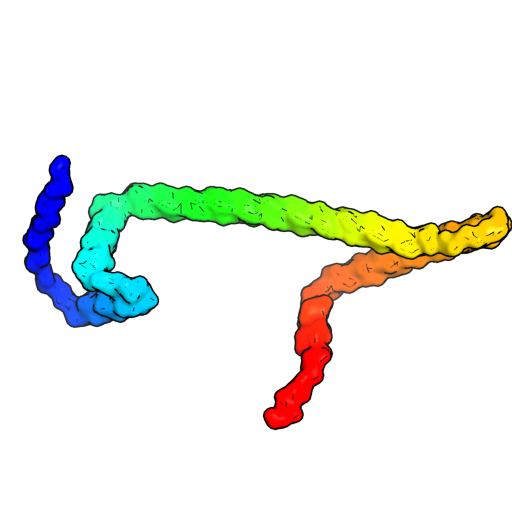 A N 1
ATOM 802 C CA . THR A 1 102 ? -25.118 -3.568 32.775 1.00 78.50 102 THR A CA 1
ATOM 803 C C . THR A 1 102 ? -24.238 -3.209 31.564 1.00 78.50 102 THR A C 1
ATOM 805 O O . THR A 1 102 ? -24.175 -3.966 30.595 1.00 78.50 102 THR A O 1
ATOM 808 N N . SER A 1 103 ? -23.546 -2.062 31.575 1.00 78.62 103 SER A N 1
ATOM 809 C CA . SER A 1 103 ? -22.681 -1.656 30.456 1.00 78.62 103 SER A CA 1
ATOM 810 C C . SER A 1 103 ? -21.395 -2.483 30.365 1.00 78.62 103 SER A C 1
ATOM 812 O O . SER A 1 103 ? -20.965 -2.816 29.256 1.00 78.62 103 SER A O 1
ATOM 814 N N . ALA A 1 104 ? -20.826 -2.886 31.505 1.00 81.81 104 ALA A N 1
ATOM 815 C CA . ALA A 1 104 ? -19.682 -3.794 31.551 1.00 81.81 104 ALA A CA 1
ATOM 816 C C . ALA A 1 104 ? -20.030 -5.171 30.957 1.00 81.81 104 ALA A C 1
ATOM 818 O O . ALA A 1 104 ? -19.320 -5.657 30.074 1.00 81.81 104 ALA A O 1
ATOM 819 N N . GLU A 1 105 ? -21.169 -5.749 31.350 1.00 87.06 105 GLU A N 1
ATOM 820 C CA . GLU A 1 105 ? -21.652 -7.029 30.810 1.00 87.06 105 GLU A CA 1
ATOM 821 C C . GLU A 1 105 ? -21.881 -6.970 29.291 1.00 87.06 105 GLU A C 1
ATOM 823 O O . GLU A 1 105 ? -21.489 -7.881 28.554 1.00 87.06 105 GLU A O 1
ATOM 828 N N . ARG A 1 106 ? -22.464 -5.870 28.791 1.00 87.00 106 ARG A N 1
ATOM 829 C CA . ARG A 1 106 ? -22.672 -5.653 27.347 1.00 87.00 106 ARG A CA 1
ATOM 830 C C . ARG A 1 106 ? -21.357 -5.569 26.578 1.00 87.00 106 ARG A C 1
ATOM 832 O O . ARG A 1 106 ? -21.262 -6.124 25.483 1.00 87.00 106 ARG A O 1
ATOM 839 N N . TYR A 1 107 ? -20.346 -4.903 27.134 1.00 88.00 107 TYR A N 1
ATOM 840 C CA . TYR A 1 107 ? -19.028 -4.819 26.507 1.00 88.00 107 TYR A CA 1
ATOM 841 C C . TYR A 1 107 ? -18.344 -6.191 26.432 1.00 88.00 107 TYR A C 1
ATOM 843 O O . TYR A 1 107 ? -17.825 -6.565 25.380 1.00 88.00 107 TYR A O 1
ATOM 851 N N . GLU A 1 108 ? -18.397 -6.993 27.497 1.00 89.56 108 GLU A N 1
ATOM 852 C CA . GLU A 1 108 ? -17.856 -8.359 27.478 1.00 89.56 108 GLU A CA 1
ATOM 853 C C . GLU A 1 108 ? -18.591 -9.281 26.496 1.00 89.56 108 GLU A C 1
ATOM 855 O O . GLU A 1 108 ? -17.970 -10.114 25.826 1.00 89.56 108 GLU A O 1
ATOM 860 N N . ALA A 1 109 ? -19.916 -9.151 26.395 1.00 89.94 109 ALA A N 1
ATOM 861 C CA . ALA A 1 109 ? -20.708 -9.876 25.405 1.00 89.94 109 ALA A CA 1
ATOM 862 C C . ALA A 1 109 ? -20.301 -9.488 23.973 1.00 89.94 109 ALA A C 1
ATOM 864 O O . ALA A 1 109 ? -20.075 -10.372 23.142 1.00 89.94 109 ALA A O 1
ATOM 865 N N . PHE A 1 110 ? -20.121 -8.188 23.707 1.00 89.44 110 PHE A N 1
ATOM 866 C CA . PHE A 1 110 ? -19.611 -7.691 22.427 1.00 89.44 110 PHE A CA 1
ATOM 867 C C . PHE A 1 110 ? -18.224 -8.264 22.104 1.00 89.44 110 PHE A C 1
ATOM 869 O O . PHE A 1 110 ? -18.024 -8.795 21.012 1.00 89.44 110 PHE A O 1
ATOM 876 N N . MET A 1 111 ? -17.284 -8.228 23.054 1.00 90.88 111 MET A N 1
ATOM 877 C CA . MET A 1 111 ? -15.927 -8.752 22.857 1.00 90.88 111 MET A CA 1
ATOM 878 C C . MET A 1 111 ? -15.916 -10.249 22.541 1.00 90.88 111 MET A C 1
ATOM 880 O O . MET A 1 111 ? -15.192 -10.683 21.642 1.00 90.88 111 MET A O 1
ATOM 884 N N . ARG A 1 112 ? -16.751 -11.043 23.226 1.00 93.25 112 ARG A N 1
ATOM 885 C CA . ARG A 1 112 ? -16.917 -12.473 22.921 1.00 93.25 112 ARG A CA 1
ATOM 886 C C . ARG A 1 112 ? -17.465 -12.698 21.516 1.00 93.25 112 ARG A C 1
ATOM 888 O O . ARG A 1 112 ? -16.902 -13.506 20.780 1.00 93.25 112 ARG A O 1
ATOM 895 N N . ALA A 1 113 ? -18.522 -11.982 21.133 1.00 90.56 113 ALA A N 1
ATOM 896 C CA . ALA A 1 113 ? -19.112 -12.100 19.802 1.00 90.56 113 ALA A CA 1
ATOM 897 C C . ALA A 1 113 ? -18.117 -11.694 18.699 1.00 90.56 113 ALA A C 1
ATOM 899 O O . ALA A 1 113 ? -17.988 -12.392 17.692 1.00 90.56 113 ALA A O 1
ATOM 900 N N . LEU A 1 114 ? -17.360 -10.610 18.910 1.00 88.44 114 LEU A N 1
ATOM 901 C CA . LEU A 1 114 ? -16.319 -10.161 17.988 1.00 88.44 114 LEU A CA 1
ATOM 902 C C . LEU A 1 114 ? -15.203 -11.203 17.848 1.00 88.44 114 LEU A C 1
ATOM 904 O O . LEU A 1 114 ? -14.853 -11.560 16.726 1.00 88.44 114 LEU A O 1
ATOM 908 N N . GLY A 1 115 ? -14.687 -11.731 18.962 1.00 90.00 115 GLY A N 1
ATOM 909 C CA . GLY A 1 115 ? -13.653 -12.769 18.953 1.00 90.00 115 GLY A CA 1
ATOM 910 C C . GLY A 1 115 ? -14.104 -14.043 18.234 1.00 90.00 115 GLY A C 1
ATOM 911 O O . GLY A 1 115 ? -13.376 -14.567 17.393 1.00 90.00 115 GLY A O 1
ATOM 912 N N . GLN A 1 116 ? -15.335 -14.499 18.489 1.00 90.75 116 GLN A N 1
ATOM 913 C CA . GLN A 1 116 ? -15.927 -15.638 17.780 1.00 90.75 116 GLN A CA 1
ATOM 914 C C . GLN A 1 116 ? -16.068 -15.374 16.279 1.00 90.75 116 GLN A C 1
ATOM 916 O O . GLN A 1 116 ? -15.805 -16.266 15.478 1.00 90.75 116 GLN A O 1
ATOM 921 N N . ARG A 1 117 ? -16.473 -14.162 15.884 1.00 83.38 117 ARG A N 1
ATOM 922 C CA . ARG A 1 117 ? -16.589 -13.791 14.470 1.00 83.38 117 ARG A CA 1
ATOM 923 C C . ARG A 1 117 ? -15.228 -13.758 13.777 1.00 83.38 117 ARG A C 1
ATOM 925 O O . ARG A 1 117 ? -15.103 -14.310 12.693 1.00 83.38 117 ARG A O 1
ATOM 932 N N . LEU A 1 118 ? -14.210 -13.171 14.408 1.00 84.50 118 LEU A N 1
ATOM 933 C CA . LEU A 1 118 ? -12.849 -13.119 13.862 1.00 84.50 118 LEU A CA 1
ATOM 934 C C . LEU A 1 118 ? -12.235 -14.519 13.710 1.00 84.50 118 LEU A C 1
ATOM 936 O O . LEU A 1 118 ? -11.593 -14.797 12.701 1.00 84.50 118 LEU A O 1
ATOM 940 N N . ALA A 1 119 ? -12.481 -15.420 14.667 1.00 86.75 119 ALA A N 1
ATOM 941 C CA . ALA A 1 119 ? -12.019 -16.807 14.603 1.00 86.75 119 ALA A CA 1
ATOM 942 C C . ALA A 1 119 ? -12.677 -17.629 13.476 1.00 86.75 119 ALA A C 1
ATOM 944 O O . ALA A 1 119 ? -12.087 -18.599 13.007 1.00 86.75 119 ALA A O 1
ATOM 945 N N . LYS A 1 120 ? -13.883 -17.250 13.027 1.00 81.94 120 LYS A N 1
ATOM 946 C CA . LYS A 1 120 ? -14.615 -17.927 11.941 1.00 81.94 120 LYS A CA 1
ATOM 947 C C . LYS A 1 120 ? -14.126 -17.559 10.529 1.00 81.94 120 LYS A C 1
ATOM 949 O O . LYS A 1 120 ? -14.577 -18.179 9.572 1.00 81.94 120 LYS A O 1
ATOM 954 N N . GLY A 1 121 ? -13.194 -16.614 10.383 1.00 67.81 121 GLY A N 1
ATOM 955 C CA . GLY A 1 121 ? -12.648 -16.214 9.079 1.00 67.81 121 GLY A CA 1
ATOM 956 C C . GLY A 1 121 ? -13.492 -15.160 8.339 1.00 67.81 121 GLY A C 1
ATOM 957 O O . GLY A 1 121 ? -14.410 -14.574 8.916 1.00 67.81 121 GLY A O 1
ATOM 958 N N . PRO A 1 122 ? -13.150 -14.830 7.078 1.00 65.31 122 PRO A N 1
ATOM 959 C CA . PRO A 1 122 ? -13.662 -13.638 6.409 1.00 65.31 122 PRO A CA 1
ATOM 960 C C . PRO A 1 122 ? -15.112 -13.832 5.943 1.00 65.31 122 PRO A C 1
ATOM 962 O O . PRO A 1 122 ? -15.345 -14.482 4.934 1.00 65.31 122 PRO A O 1
ATOM 965 N N . ALA A 1 123 ? -16.078 -13.237 6.652 1.00 61.53 123 ALA A N 1
ATOM 966 C CA . ALA A 1 123 ? -17.491 -13.252 6.236 1.00 61.53 123 ALA A CA 1
ATOM 967 C C . ALA A 1 123 ? -18.218 -11.896 6.342 1.00 61.53 123 ALA A C 1
ATOM 969 O O . ALA A 1 123 ? -19.294 -11.739 5.783 1.00 61.53 123 ALA A O 1
ATOM 970 N N . ALA A 1 124 ? -17.639 -10.880 6.993 1.00 59.62 124 ALA A N 1
ATOM 971 C CA . ALA A 1 124 ? -18.376 -9.632 7.232 1.00 59.62 124 ALA A CA 1
ATOM 972 C C . ALA A 1 124 ? -18.644 -8.810 5.955 1.00 59.62 124 ALA A C 1
ATOM 974 O O . ALA A 1 124 ? -19.680 -8.167 5.852 1.00 59.62 124 ALA A O 1
ATOM 975 N N . TRP A 1 125 ? -17.718 -8.813 4.991 1.00 53.34 125 TRP A N 1
ATOM 976 C CA . TRP A 1 125 ? -17.852 -8.023 3.759 1.00 53.34 125 TRP A CA 1
ATOM 977 C C . TRP A 1 125 ? -18.695 -8.724 2.688 1.00 53.34 125 TRP A C 1
ATOM 979 O O . TRP A 1 125 ? -19.365 -8.052 1.914 1.00 53.34 125 TRP A O 1
ATOM 989 N N . GLN A 1 126 ? -18.704 -10.060 2.679 1.00 57.72 126 GLN A N 1
ATOM 990 C CA . GLN A 1 126 ? -19.496 -10.855 1.735 1.00 57.72 126 GLN A CA 1
ATOM 991 C C . GLN A 1 126 ? -20.992 -10.834 2.081 1.00 57.72 126 GLN A C 1
ATOM 993 O O . GLN A 1 126 ? -21.808 -10.782 1.170 1.00 57.72 126 GLN A O 1
ATOM 998 N N . GLU A 1 127 ? -21.355 -10.787 3.370 1.00 55.88 127 GLU A N 1
ATOM 999 C CA . GLU A 1 127 ? -22.759 -10.640 3.797 1.00 55.88 127 GLU A CA 1
ATOM 1000 C C . GLU A 1 127 ? -23.370 -9.289 3.384 1.00 55.88 127 GLU A C 1
ATOM 1002 O O . GLU A 1 127 ? -24.545 -9.233 3.026 1.00 55.88 127 GLU A O 1
ATOM 1007 N N . ILE A 1 128 ? -22.577 -8.209 3.379 1.00 58.53 128 ILE A N 1
ATOM 1008 C CA . ILE A 1 128 ? -23.037 -6.869 2.970 1.00 58.53 128 ILE A CA 1
ATOM 1009 C C . ILE A 1 128 ? -23.257 -6.801 1.450 1.00 58.53 128 ILE A C 1
ATOM 1011 O O . ILE A 1 128 ? -24.181 -6.136 0.990 1.00 58.53 128 ILE A O 1
ATOM 1015 N N . GLU A 1 129 ? -22.438 -7.501 0.660 1.00 54.47 129 GLU A N 1
ATOM 1016 C CA . GLU A 1 129 ? -22.568 -7.542 -0.803 1.00 54.47 129 GLU A CA 1
ATOM 1017 C C . GLU A 1 129 ? -23.804 -8.343 -1.254 1.00 54.47 129 GLU A C 1
ATOM 1019 O O . GLU A 1 129 ? -24.454 -7.979 -2.233 1.00 54.47 129 GLU A O 1
ATOM 1024 N N . SER A 1 130 ? -24.200 -9.371 -0.493 1.00 53.78 130 SER A N 1
ATOM 1025 C CA . SER A 1 130 ? -25.428 -10.141 -0.739 1.00 53.78 130 SER A CA 1
ATOM 1026 C C . SER A 1 130 ? -26.738 -9.405 -0.424 1.00 53.78 130 SER A C 1
ATOM 1028 O O . SER A 1 130 ? -27.789 -9.873 -0.855 1.00 53.78 130 SER A O 1
ATOM 1030 N N . ASP A 1 131 ? -26.693 -8.266 0.276 1.00 54.00 131 ASP A N 1
ATOM 1031 C CA . ASP A 1 131 ? -27.882 -7.467 0.625 1.00 54.00 131 ASP A CA 1
ATOM 1032 C C . ASP A 1 131 ? -28.070 -6.242 -0.295 1.00 54.00 131 ASP A C 1
ATOM 1034 O O . ASP A 1 131 ? -28.884 -5.359 -0.024 1.00 54.00 131 ASP A O 1
ATOM 1038 N N . SER A 1 132 ? -27.336 -6.170 -1.417 1.00 50.19 132 SER A N 1
ATOM 1039 C CA . SER A 1 132 ? -27.666 -5.218 -2.479 1.00 50.19 132 SER A CA 1
ATOM 1040 C C . SER A 1 132 ? -28.953 -5.694 -3.163 1.00 50.19 132 SER A C 1
ATOM 1042 O O . SER A 1 132 ? -28.946 -6.763 -3.785 1.00 50.19 132 SER A O 1
ATOM 1044 N N . PRO A 1 133 ? -30.079 -4.962 -3.053 1.00 48.66 133 PRO A N 1
ATOM 1045 C CA . PRO A 1 133 ? -31.303 -5.375 -3.706 1.00 48.66 133 PRO A CA 1
ATOM 1046 C C . PRO A 1 133 ? -31.041 -5.342 -5.205 1.00 48.66 133 PRO A C 1
ATOM 1048 O O . PRO A 1 133 ? -30.756 -4.290 -5.772 1.00 48.66 133 PRO A O 1
ATOM 1051 N N . ASN A 1 134 ? -31.122 -6.522 -5.816 1.00 50.66 134 ASN A N 1
ATOM 1052 C CA . ASN A 1 134 ? -31.231 -6.739 -7.248 1.00 50.66 134 ASN A CA 1
ATOM 1053 C C . ASN A 1 134 ? -32.067 -5.612 -7.881 1.00 50.66 134 ASN A C 1
ATOM 1055 O O . ASN A 1 134 ? -33.297 -5.636 -7.805 1.00 50.66 134 ASN A O 1
ATOM 1059 N N . SER A 1 135 ? -31.414 -4.610 -8.478 1.00 46.97 135 SER A N 1
ATOM 1060 C CA . SER A 1 135 ? -32.084 -3.605 -9.296 1.00 46.97 135 SER A CA 1
ATOM 1061 C C . SER A 1 135 ? -32.405 -4.253 -10.638 1.00 46.97 135 SER A C 1
ATOM 1063 O O . SER A 1 135 ? -31.722 -4.040 -11.637 1.00 46.97 135 SER A O 1
ATOM 1065 N N . GLY A 1 136 ? -33.420 -5.113 -10.607 1.00 44.69 136 GLY A N 1
ATOM 1066 C CA . GLY A 1 136 ? -34.161 -5.556 -11.771 1.00 44.69 136 GLY A CA 1
ATOM 1067 C C . GLY A 1 136 ? -35.139 -4.463 -12.187 1.00 44.69 136 GLY A C 1
ATOM 1068 O O . GLY A 1 136 ? -36.067 -4.142 -11.442 1.00 44.69 136 GLY A O 1
ATOM 1069 N N . GLY A 1 137 ? -34.901 -3.914 -13.374 1.00 36.84 137 GLY A N 1
ATOM 1070 C CA . GLY A 1 137 ? -35.755 -2.990 -14.112 1.00 36.84 137 GLY A CA 1
ATOM 1071 C C . GLY A 1 137 ? -35.209 -2.831 -15.517 1.00 36.84 137 GLY A C 1
ATOM 1072 O O . GLY A 1 137 ? -34.160 -2.164 -15.638 1.00 36.84 137 GLY A O 1
#

Radius of gyration: 30.24 Å; chains: 1; bounding box: 58×40×81 Å

pLDDT: mean 83.22, std 15.01, range [36.84, 98.0]

Organism: NCBI:txid1395890